Protein AF-A0A0R2S783-F1 (afdb_monomer_lite)

Radius of gyration: 17.79 Å; chains: 1; bounding box: 38×32×49 Å

Structure (mmCIF, N/CA/C/O backbone):
data_AF-A0A0R2S783-F1
#
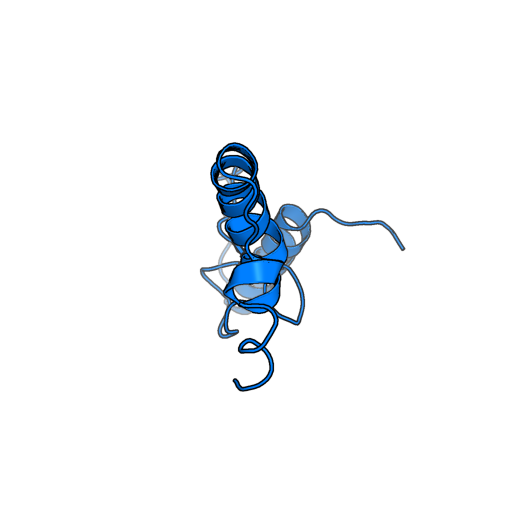_entry.id   AF-A0A0R2S783-F1
#
loop_
_atom_site.group_PDB
_atom_site.id
_atom_site.type_symbol
_atom_site.label_atom_id
_atom_site.label_alt_id
_atom_site.label_comp_id
_atom_site.label_asym_id
_atom_site.label_entity_id
_atom_site.label_seq_id
_atom_site.pdbx_PDB_ins_code
_atom_site.Cartn_x
_atom_site.Cartn_y
_atom_site.Cartn_z
_atom_site.occupancy
_atom_site.B_iso_or_equiv
_atom_site.auth_seq_id
_atom_site.auth_comp_id
_atom_site.auth_asym_id
_atom_site.auth_atom_id
_atom_site.pdbx_PDB_model_num
ATOM 1 N N . MET A 1 1 ? 20.864 3.583 2.461 1.00 49.75 1 MET A N 1
ATOM 2 C CA . MET A 1 1 ? 19.740 3.068 1.648 1.00 49.75 1 MET A CA 1
ATOM 3 C C . MET A 1 1 ? 18.691 4.168 1.592 1.00 49.75 1 MET A C 1
ATOM 5 O O . MET A 1 1 ? 18.297 4.642 2.647 1.00 49.75 1 MET A O 1
ATOM 9 N N . LYS A 1 2 ? 18.348 4.688 0.408 1.00 55.44 2 LYS A N 1
ATOM 10 C CA . LYS A 1 2 ? 17.327 5.746 0.285 1.00 55.44 2 LYS A CA 1
ATOM 11 C C . LYS A 1 2 ? 15.945 5.084 0.340 1.00 55.44 2 LYS A C 1
ATOM 13 O O . LYS A 1 2 ? 15.724 4.153 -0.428 1.00 55.44 2 LYS A O 1
ATOM 18 N N . ASN A 1 3 ? 15.042 5.553 1.207 1.00 81.88 3 ASN A N 1
ATOM 19 C CA . ASN A 1 3 ? 13.633 5.144 1.195 1.00 81.88 3 ASN A CA 1
ATOM 20 C C . ASN A 1 3 ? 12.990 5.651 -0.098 1.00 81.88 3 ASN A C 1
ATOM 22 O O . ASN A 1 3 ? 12.642 6.823 -0.216 1.00 81.88 3 ASN A O 1
ATOM 26 N N . VAL A 1 4 ? 12.906 4.780 -1.100 1.00 85.62 4 VAL A N 1
ATOM 27 C CA . VAL A 1 4 ? 12.235 5.082 -2.364 1.00 85.62 4 VAL A CA 1
ATOM 28 C C . VAL A 1 4 ? 10.730 4.894 -2.147 1.00 85.62 4 VAL A C 1
ATOM 30 O O . VAL A 1 4 ? 10.333 3.811 -1.716 1.00 85.62 4 VAL A O 1
ATOM 33 N N . PRO A 1 5 ? 9.879 5.894 -2.431 1.00 93.50 5 PRO A N 1
ATOM 34 C CA . PRO A 1 5 ? 8.435 5.744 -2.283 1.00 93.50 5 PRO A CA 1
ATOM 35 C C . PRO A 1 5 ? 7.872 4.588 -3.133 1.00 93.50 5 PRO A C 1
ATOM 37 O O . PRO A 1 5 ? 8.384 4.362 -4.233 1.00 93.50 5 PRO A O 1
ATOM 40 N N . PRO A 1 6 ? 6.806 3.893 -2.689 1.00 94.69 6 PRO A N 1
ATOM 41 C CA . PRO A 1 6 ? 6.204 2.762 -3.409 1.00 94.69 6 PRO A CA 1
ATOM 42 C C . PRO A 1 6 ? 5.899 3.041 -4.887 1.00 94.69 6 PRO A C 1
ATOM 44 O O . PRO A 1 6 ? 6.318 2.286 -5.759 1.00 94.69 6 PRO A O 1
ATOM 47 N N . HIS A 1 7 ? 5.277 4.182 -5.192 1.00 92.81 7 HIS A N 1
ATOM 48 C CA . HIS A 1 7 ? 4.956 4.576 -6.568 1.00 92.81 7 HIS A CA 1
ATOM 49 C C . HIS A 1 7 ? 6.210 4.769 -7.443 1.00 92.81 7 HIS A C 1
ATOM 51 O O . HIS A 1 7 ? 6.212 4.390 -8.610 1.00 92.81 7 HIS A O 1
ATOM 57 N N . ILE A 1 8 ? 7.317 5.274 -6.881 1.00 92.88 8 ILE A N 1
ATOM 58 C CA . ILE A 1 8 ? 8.597 5.393 -7.602 1.00 92.88 8 ILE A CA 1
ATOM 59 C C . ILE A 1 8 ? 9.223 4.013 -7.837 1.00 92.88 8 ILE A C 1
ATOM 61 O O . ILE A 1 8 ? 9.815 3.778 -8.891 1.00 92.88 8 ILE A O 1
ATOM 65 N N . GLN A 1 9 ? 9.107 3.090 -6.876 1.00 94.19 9 GLN A N 1
ATOM 66 C CA . GLN A 1 9 ? 9.567 1.710 -7.059 1.00 94.19 9 GLN A CA 1
ATOM 67 C C . GLN A 1 9 ? 8.790 1.016 -8.187 1.00 94.19 9 GLN A C 1
ATOM 69 O O . GLN A 1 9 ? 9.412 0.438 -9.081 1.00 94.19 9 GLN A O 1
ATOM 74 N N . ALA A 1 10 ? 7.460 1.134 -8.184 1.00 94.88 10 ALA A N 1
ATOM 75 C CA . ALA A 1 10 ? 6.594 0.560 -9.209 1.00 94.88 10 ALA A CA 1
ATOM 76 C C . ALA A 1 10 ? 6.863 1.159 -10.598 1.00 94.88 10 ALA A C 1
ATOM 78 O O . ALA A 1 10 ? 7.060 0.408 -11.550 1.00 94.88 10 ALA A O 1
ATOM 79 N N . ALA A 1 11 ? 6.984 2.487 -10.708 1.00 92.31 11 ALA A N 1
ATOM 80 C CA . ALA A 1 11 ? 7.301 3.156 -11.972 1.00 92.31 11 ALA A CA 1
ATOM 81 C C . ALA A 1 11 ? 8.638 2.674 -12.566 1.00 92.31 11 ALA A C 1
ATOM 83 O O . ALA A 1 11 ? 8.728 2.375 -13.752 1.00 92.31 11 ALA A O 1
ATOM 84 N N . ARG A 1 12 ? 9.675 2.506 -11.733 1.00 91.88 12 ARG A N 1
ATOM 85 C CA . ARG A 1 12 ? 10.973 1.961 -12.179 1.00 91.88 12 ARG A CA 1
ATOM 86 C C . ARG A 1 12 ? 10.899 0.498 -12.612 1.00 91.88 12 ARG A C 1
ATOM 88 O O . ARG A 1 12 ? 11.671 0.083 -13.472 1.00 91.88 12 ARG A O 1
ATOM 95 N N . LYS A 1 13 ? 10.042 -0.312 -11.983 1.00 93.50 13 LYS A N 1
ATOM 96 C CA . LYS A 1 13 ? 9.788 -1.694 -12.421 1.00 93.50 13 LYS A CA 1
ATOM 97 C C . LYS A 1 13 ? 9.062 -1.702 -13.773 1.00 93.50 13 LYS A C 1
ATOM 99 O O . LYS A 1 13 ? 9.498 -2.426 -14.658 1.00 93.50 13 LYS A O 1
ATOM 104 N N . ALA A 1 14 ? 8.048 -0.853 -13.953 1.00 92.31 14 ALA A N 1
ATOM 105 C CA . ALA A 1 14 ? 7.306 -0.731 -15.209 1.00 92.31 14 ALA A CA 1
ATOM 106 C C . ALA A 1 14 ? 8.210 -0.303 -16.374 1.00 92.31 14 ALA A C 1
ATOM 108 O O . ALA A 1 14 ? 8.164 -0.907 -17.441 1.00 92.31 14 ALA A O 1
ATOM 109 N N . GLU A 1 15 ? 9.082 0.684 -16.152 1.00 90.81 15 GLU A N 1
ATOM 110 C CA . GLU A 1 15 ? 10.031 1.151 -17.168 1.00 90.81 15 GLU A CA 1
ATOM 111 C C . GLU A 1 15 ? 10.988 0.037 -17.620 1.00 90.81 15 GLU A C 1
ATOM 113 O O . GLU A 1 15 ? 11.209 -0.162 -18.813 1.00 90.81 15 GLU A O 1
ATOM 118 N N . ARG A 1 16 ? 11.504 -0.757 -16.671 1.00 92.38 16 ARG A N 1
ATOM 119 C CA . ARG A 1 16 ? 12.359 -1.910 -16.995 1.00 92.38 16 ARG A CA 1
ATOM 120 C C . ARG A 1 16 ? 11.613 -2.974 -17.798 1.00 92.38 16 ARG A C 1
ATOM 122 O O . ARG A 1 16 ? 12.114 -3.381 -18.840 1.00 92.38 16 ARG A O 1
ATOM 129 N N . ALA A 1 17 ? 10.413 -3.358 -17.365 1.00 92.00 17 ALA A N 1
ATOM 130 C CA . ALA A 1 17 ? 9.602 -4.356 -18.065 1.00 92.00 17 ALA A CA 1
ATOM 131 C C . ALA A 1 17 ? 9.266 -3.922 -19.505 1.00 92.00 17 ALA A C 1
ATOM 133 O O . ALA A 1 17 ? 9.326 -4.719 -20.437 1.00 92.00 17 ALA A O 1
ATOM 134 N N . ARG A 1 18 ? 8.977 -2.634 -19.721 1.00 90.62 18 ARG A N 1
ATOM 135 C CA . ARG A 1 18 ? 8.756 -2.080 -21.066 1.00 90.62 18 ARG A CA 1
ATOM 136 C C . ARG A 1 18 ? 10.001 -2.129 -21.939 1.00 90.62 18 ARG A C 1
ATOM 138 O O . ARG A 1 18 ? 9.898 -2.507 -23.104 1.00 90.62 18 ARG A O 1
ATOM 145 N N . SER A 1 19 ? 11.154 -1.767 -21.376 1.00 90.06 19 SER A N 1
ATOM 146 C CA . SER A 1 19 ? 12.436 -1.819 -22.079 1.00 90.06 19 SER A CA 1
ATOM 147 C C . SER A 1 19 ? 12.772 -3.245 -22.527 1.00 90.06 19 SER A C 1
ATOM 149 O O . SER A 1 19 ? 13.165 -3.447 -23.674 1.00 90.06 19 SER A O 1
ATOM 151 N N . GLU A 1 20 ? 12.529 -4.239 -21.669 1.00 91.62 20 GLU A N 1
ATOM 152 C CA . GLU A 1 20 ? 12.707 -5.665 -21.981 1.00 91.62 20 GLU A CA 1
ATOM 153 C C . GLU A 1 20 ? 11.782 -6.144 -23.114 1.00 91.62 20 GLU A C 1
ATOM 155 O O . GLU A 1 20 ? 12.173 -6.990 -23.917 1.00 91.62 20 GLU A O 1
ATOM 160 N N . LEU A 1 21 ? 10.586 -5.559 -23.231 1.00 90.62 21 LEU A N 1
ATOM 161 C CA . LEU A 1 21 ? 9.628 -5.823 -24.311 1.00 90.62 21 LEU A CA 1
ATOM 162 C C . LEU A 1 21 ? 9.890 -5.005 -25.591 1.00 90.62 21 LEU A C 1
ATOM 164 O O . LEU A 1 21 ? 9.131 -5.120 -26.554 1.00 90.62 21 LEU A O 1
ATOM 168 N N . GLY A 1 22 ? 10.928 -4.162 -25.620 1.00 89.75 22 GLY A N 1
ATOM 169 C CA . GLY A 1 22 ? 11.226 -3.283 -26.755 1.00 89.75 22 GLY A CA 1
ATOM 170 C C . GLY A 1 22 ? 10.180 -2.184 -26.983 1.00 89.75 22 GLY A C 1
ATOM 171 O O . GLY A 1 22 ? 10.122 -1.602 -28.067 1.00 89.75 22 GLY A O 1
ATOM 172 N N . LEU A 1 23 ? 9.342 -1.899 -25.982 1.00 85.44 23 LEU A N 1
ATOM 173 C CA . LEU A 1 23 ? 8.354 -0.828 -26.043 1.00 85.44 23 LEU A CA 1
ATOM 174 C C . LEU A 1 23 ? 9.056 0.513 -25.812 1.00 85.44 23 LEU A C 1
ATOM 176 O O . LEU A 1 23 ? 9.813 0.665 -24.854 1.00 85.44 23 LEU A O 1
ATOM 180 N N . SER A 1 24 ? 8.786 1.504 -26.665 1.00 77.06 24 SER A N 1
ATOM 181 C CA . SER A 1 24 ? 9.282 2.870 -26.453 1.00 77.06 24 SER A CA 1
ATOM 182 C C . SER A 1 24 ? 8.806 3.413 -25.107 1.00 77.06 24 SER A C 1
ATOM 184 O O . SER A 1 24 ? 7.717 3.057 -24.654 1.00 77.06 24 SER A O 1
ATOM 186 N N . VAL A 1 25 ? 9.591 4.292 -24.480 1.00 69.81 25 VAL A N 1
ATOM 187 C CA . VAL A 1 25 ? 9.156 5.074 -23.312 1.00 69.81 25 VAL A CA 1
ATOM 188 C C . VAL A 1 25 ? 7.851 5.785 -23.676 1.00 69.81 25 VAL A C 1
ATOM 190 O O . VAL A 1 25 ? 7.749 6.349 -24.767 1.00 69.81 25 VAL A O 1
ATOM 193 N N . VAL A 1 26 ? 6.829 5.740 -22.812 1.00 66.69 26 VAL A N 1
ATOM 194 C CA . VAL A 1 26 ? 5.654 6.600 -23.027 1.00 66.69 26 VAL A CA 1
ATOM 195 C C . VAL A 1 26 ? 6.084 8.022 -22.694 1.00 66.69 26 VAL A C 1
ATOM 197 O O . VAL A 1 26 ? 6.114 8.454 -21.544 1.00 66.69 26 VAL A O 1
ATOM 200 N N . GLU A 1 27 ? 6.464 8.740 -23.740 1.00 52.28 27 GLU A N 1
ATOM 201 C CA . GLU A 1 27 ? 6.603 10.186 -23.737 1.00 52.28 27 GLU A CA 1
ATOM 202 C C . GLU A 1 27 ? 5.180 10.773 -23.683 1.00 52.28 27 GLU A C 1
ATOM 204 O O . GLU A 1 27 ? 4.523 10.908 -24.713 1.00 52.28 27 GLU A O 1
ATOM 209 N N . GLY A 1 28 ? 4.653 11.051 -22.481 1.00 50.75 28 GLY A N 1
ATOM 210 C CA . GLY A 1 28 ? 3.411 11.834 -22.347 1.00 50.75 28 GLY A CA 1
ATOM 211 C C . GLY A 1 28 ? 2.429 11.478 -21.224 1.00 50.75 28 GLY A C 1
ATOM 212 O O . GLY A 1 28 ? 1.598 12.318 -20.900 1.00 50.75 28 GLY A O 1
ATOM 213 N N . GLU A 1 29 ? 2.519 10.315 -20.572 1.00 54.78 29 GLU A N 1
ATOM 214 C CA . GLU A 1 29 ? 1.606 9.927 -19.466 1.00 54.78 29 GLU A CA 1
ATOM 215 C C . GLU A 1 29 ? 2.234 10.143 -18.077 1.00 54.78 29 GLU A C 1
ATOM 217 O O . GLU A 1 29 ? 2.020 9.391 -17.126 1.00 54.78 29 GLU A O 1
ATOM 222 N N . GLY A 1 30 ? 3.069 11.173 -17.946 1.00 63.41 30 GLY A N 1
ATOM 223 C CA . GLY A 1 30 ? 3.730 11.501 -16.688 1.00 63.41 30 GLY A CA 1
ATOM 224 C C . GLY A 1 30 ? 2.741 12.044 -15.659 1.00 63.41 30 GLY A C 1
ATOM 225 O O . GLY A 1 30 ? 2.484 13.244 -15.628 1.00 63.41 30 GLY A O 1
ATOM 226 N N . GLY A 1 31 ? 2.220 11.191 -14.779 1.00 74.50 31 GLY A N 1
ATOM 227 C CA . GLY A 1 31 ? 1.532 11.682 -13.583 1.00 74.50 31 GLY A CA 1
ATOM 228 C C . GLY A 1 31 ? 1.110 10.625 -12.574 1.00 74.50 31 GLY A C 1
ATOM 229 O O . GLY A 1 31 ? 1.101 10.906 -11.377 1.00 74.50 31 GLY A O 1
ATOM 230 N N . TRP A 1 32 ? 0.782 9.415 -13.018 1.00 83.06 32 TRP A N 1
ATOM 231 C CA . TRP A 1 32 ? 0.244 8.383 -12.137 1.00 83.06 32 TRP A CA 1
ATOM 232 C C . TRP A 1 32 ? 0.671 6.988 -12.597 1.00 83.06 32 TRP A C 1
ATOM 234 O O . TRP A 1 32 ? 0.990 6.767 -13.760 1.00 83.06 32 TRP A O 1
ATOM 244 N N . ILE A 1 33 ? 0.739 6.060 -11.647 1.00 88.81 33 ILE A N 1
ATOM 245 C CA . ILE A 1 33 ? 1.071 4.655 -11.876 1.00 88.81 33 ILE A CA 1
ATOM 246 C C . ILE A 1 33 ? 0.157 3.815 -10.998 1.00 88.81 33 ILE A C 1
ATOM 248 O O . ILE A 1 33 ? 0.029 4.077 -9.799 1.00 88.81 33 ILE A O 1
ATOM 252 N N . GLU A 1 34 ? -0.463 2.800 -11.584 1.00 93.50 34 GLU A N 1
ATOM 253 C CA . GLU A 1 34 ? -1.205 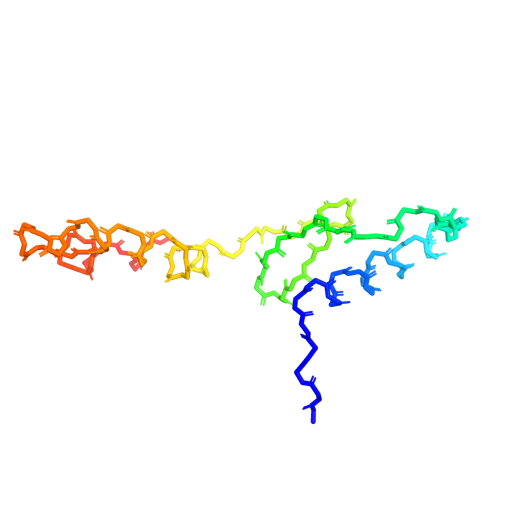1.792 -10.834 1.00 93.50 34 GLU A CA 1
ATOM 254 C C . GLU A 1 34 ? -0.235 0.740 -10.320 1.00 93.50 34 GLU A C 1
ATOM 256 O O . GLU A 1 34 ? 0.549 0.157 -11.077 1.00 93.50 34 GLU A O 1
ATOM 261 N N . TYR A 1 35 ? -0.280 0.489 -9.019 1.00 96.12 35 TYR A N 1
ATOM 262 C CA . TYR A 1 35 ? 0.570 -0.504 -8.391 1.00 96.12 35 TYR A CA 1
ATOM 263 C C . TYR A 1 35 ? -0.173 -1.239 -7.286 1.00 96.12 35 TYR A C 1
ATOM 265 O O . TYR A 1 35 ? -1.091 -0.705 -6.661 1.00 96.12 35 TYR A O 1
ATOM 273 N N . ILE A 1 36 ? 0.276 -2.458 -7.029 1.00 97.75 36 ILE A N 1
ATOM 274 C CA . ILE A 1 36 ? -0.106 -3.240 -5.861 1.00 97.75 36 ILE A CA 1
ATOM 275 C C . ILE A 1 36 ? 1.099 -3.402 -4.943 1.00 97.75 36 ILE A C 1
ATOM 277 O O . ILE A 1 36 ? 2.251 -3.407 -5.383 1.00 97.75 36 ILE A O 1
ATOM 281 N N . MET A 1 37 ? 0.835 -3.523 -3.649 1.00 98.00 37 MET A N 1
ATOM 282 C CA . MET A 1 37 ? 1.830 -3.980 -2.694 1.00 98.00 37 MET A CA 1
ATOM 283 C C . MET A 1 37 ? 1.842 -5.500 -2.707 1.00 98.00 37 MET A C 1
ATOM 285 O O . MET A 1 37 ? 0.805 -6.150 -2.594 1.00 98.00 37 MET A O 1
ATOM 289 N N . THR A 1 38 ? 3.032 -6.055 -2.866 1.00 97.56 38 THR A N 1
ATOM 290 C CA . THR A 1 38 ? 3.294 -7.493 -2.830 1.00 97.56 38 THR A CA 1
ATOM 291 C C . THR A 1 38 ? 4.311 -7.772 -1.731 1.00 97.56 38 THR A C 1
ATOM 293 O O . THR A 1 38 ? 4.938 -6.847 -1.201 1.00 97.56 38 THR A O 1
ATOM 296 N N . ARG A 1 39 ? 4.557 -9.054 -1.446 1.00 95.44 39 ARG A N 1
ATOM 297 C CA . ARG A 1 39 ? 5.585 -9.464 -0.477 1.00 95.44 39 ARG A CA 1
ATOM 298 C C . ARG A 1 39 ? 6.997 -9.004 -0.866 1.00 95.44 39 ARG A C 1
ATOM 300 O O . ARG A 1 39 ? 7.883 -8.979 -0.018 1.00 95.44 39 ARG A O 1
ATOM 307 N N . THR A 1 40 ? 7.223 -8.630 -2.132 1.00 94.44 40 THR A N 1
ATOM 308 C CA . THR A 1 40 ? 8.509 -8.104 -2.628 1.00 94.44 40 THR A CA 1
ATOM 309 C C . THR A 1 40 ? 8.501 -6.585 -2.854 1.00 94.44 40 THR A C 1
ATOM 311 O O . THR A 1 40 ? 9.418 -6.021 -3.462 1.00 94.44 40 THR A O 1
ATOM 314 N N . GLY A 1 41 ? 7.482 -5.896 -2.335 1.00 95.12 41 GLY A N 1
ATOM 315 C CA . GLY A 1 41 ? 7.310 -4.451 -2.430 1.00 95.12 41 GLY A CA 1
ATOM 316 C C . GLY A 1 41 ? 6.305 -4.031 -3.501 1.00 95.12 41 GLY A C 1
ATOM 317 O O . GLY A 1 41 ? 5.505 -4.826 -3.989 1.00 95.12 41 GLY A O 1
ATOM 318 N N . ALA A 1 42 ? 6.328 -2.747 -3.853 1.00 97.12 42 ALA A N 1
ATOM 319 C CA . ALA A 1 42 ? 5.405 -2.191 -4.836 1.00 97.12 42 ALA A CA 1
ATOM 320 C C . ALA A 1 42 ? 5.690 -2.748 -6.237 1.00 97.12 42 ALA A C 1
ATOM 322 O O . ALA A 1 42 ? 6.843 -2.741 -6.691 1.00 97.12 42 ALA A O 1
ATOM 323 N N . GLU A 1 43 ? 4.648 -3.203 -6.924 1.00 97.38 43 GLU A N 1
ATOM 324 C CA . GLU A 1 43 ? 4.722 -3.742 -8.281 1.00 97.38 43 GLU A CA 1
ATOM 325 C C . GLU A 1 43 ? 3.682 -3.090 -9.191 1.00 97.38 43 GLU A C 1
ATOM 327 O O . GLU A 1 43 ? 2.545 -2.889 -8.764 1.00 97.38 43 GLU A O 1
ATOM 332 N N . PRO A 1 44 ? 4.047 -2.739 -10.435 1.00 95.94 44 PRO A N 1
ATOM 333 C CA . PRO A 1 44 ? 3.113 -2.140 -11.378 1.00 95.94 44 PRO A CA 1
ATOM 334 C C . PRO A 1 44 ? 2.060 -3.162 -11.821 1.00 95.94 44 PRO A C 1
ATOM 336 O O . PRO A 1 44 ? 2.414 -4.256 -12.257 1.00 95.94 44 PRO A O 1
ATOM 339 N N . VAL A 1 45 ? 0.780 -2.783 -11.779 1.00 95.31 45 VAL A N 1
ATOM 340 C CA . VAL A 1 45 ? -0.354 -3.683 -12.088 1.00 95.31 45 VAL A CA 1
ATOM 341 C C . VAL A 1 45 ? -0.224 -4.319 -13.474 1.00 95.31 45 VAL A C 1
ATOM 343 O O . VAL A 1 45 ? -0.506 -5.498 -13.647 1.00 95.31 45 VAL A O 1
ATOM 346 N N . GLN A 1 46 ? 0.246 -3.551 -14.456 1.00 92.25 46 GLN A N 1
ATOM 347 C CA . GLN A 1 46 ? 0.352 -3.996 -15.847 1.00 92.25 46 GLN A CA 1
ATOM 348 C C . GLN A 1 46 ? 1.469 -5.023 -16.100 1.00 92.25 46 GLN A C 1
ATOM 350 O O . GLN A 1 46 ? 1.436 -5.698 -17.124 1.00 92.25 46 GLN A O 1
ATOM 355 N N . PHE A 1 47 ? 2.463 -5.128 -15.209 1.00 93.12 47 PHE A N 1
ATOM 356 C CA . PHE A 1 47 ? 3.675 -5.932 -15.435 1.00 93.12 47 PHE A CA 1
ATOM 357 C C . PHE A 1 47 ? 4.013 -6.865 -14.264 1.00 93.12 47 PHE A C 1
ATOM 359 O O . PHE A 1 47 ? 5.154 -7.306 -14.148 1.00 93.12 47 PHE A O 1
ATOM 366 N N . THR A 1 48 ? 3.055 -7.141 -13.378 1.00 94.75 48 THR A N 1
ATOM 367 C CA . THR A 1 48 ? 3.237 -8.048 -12.238 1.00 94.75 48 THR A CA 1
ATOM 368 C C . THR A 1 48 ? 2.453 -9.341 -12.427 1.00 94.75 48 THR A C 1
ATOM 370 O O . THR A 1 48 ? 1.300 -9.330 -12.856 1.00 94.75 48 THR A O 1
ATOM 373 N N . ASP A 1 49 ? 3.084 -10.461 -12.087 1.00 94.88 49 ASP A N 1
ATOM 374 C CA . ASP A 1 49 ? 2.461 -11.775 -11.908 1.00 94.88 49 ASP A CA 1
ATOM 375 C C . ASP A 1 49 ? 2.304 -12.141 -10.418 1.00 94.88 49 ASP A C 1
ATOM 377 O O . ASP A 1 49 ? 1.770 -13.201 -10.073 1.00 94.88 49 ASP A O 1
ATOM 381 N N . GLN A 1 50 ? 2.762 -11.265 -9.519 1.00 95.69 50 GLN A N 1
ATOM 382 C CA . GLN A 1 50 ? 2.740 -11.502 -8.088 1.00 95.69 50 GLN A CA 1
ATOM 383 C C . GLN A 1 50 ? 1.354 -11.255 -7.502 1.00 95.69 50 GLN A C 1
ATOM 385 O O . GLN A 1 50 ? 0.588 -10.389 -7.925 1.00 95.69 50 GLN A O 1
ATOM 390 N N . LYS A 1 51 ? 1.042 -12.015 -6.452 1.00 96.56 51 LYS A N 1
ATOM 391 C CA . LYS A 1 51 ? -0.183 -11.808 -5.683 1.00 96.56 51 LYS A CA 1
ATOM 392 C C . LYS A 1 51 ? -0.028 -10.604 -4.742 1.00 96.56 51 LYS A C 1
ATOM 394 O O . LYS A 1 51 ? 1.069 -10.396 -4.213 1.00 96.56 51 LYS A O 1
ATOM 399 N N . PRO A 1 52 ? -1.117 -9.858 -4.479 1.00 97.56 52 PRO A N 1
ATOM 400 C CA . PRO A 1 52 ? -1.126 -8.833 -3.446 1.00 97.56 52 PRO A CA 1
ATOM 401 C C . PRO A 1 52 ? -0.696 -9.395 -2.090 1.00 97.56 52 PRO A C 1
ATOM 403 O O . PRO A 1 52 ? -1.007 -10.537 -1.743 1.00 97.56 52 PRO A O 1
ATOM 406 N N . ASP A 1 53 ? -0.005 -8.577 -1.308 1.00 97.50 53 ASP A N 1
ATOM 407 C CA . ASP A 1 53 ? 0.285 -8.885 0.087 1.00 97.50 53 ASP A CA 1
ATOM 408 C C . ASP A 1 53 ? -0.955 -8.608 0.939 1.00 97.50 53 ASP A C 1
ATOM 410 O O . ASP A 1 53 ? -1.154 -7.499 1.429 1.00 97.50 53 ASP A O 1
ATOM 414 N N . TYR A 1 54 ? -1.836 -9.603 1.050 1.00 96.12 54 TYR A N 1
ATOM 415 C CA . TYR A 1 54 ? -3.107 -9.459 1.762 1.00 96.12 54 TYR A CA 1
ATOM 416 C C . TYR A 1 54 ? -2.930 -8.963 3.197 1.00 96.12 54 TYR A C 1
ATOM 418 O O . TYR A 1 54 ? -3.709 -8.116 3.624 1.00 96.12 54 TYR A O 1
ATOM 426 N N . GLU A 1 55 ? -1.888 -9.422 3.894 1.00 93.44 55 GLU A N 1
ATOM 427 C CA . GLU A 1 55 ? -1.610 -9.004 5.268 1.00 93.44 55 GLU A CA 1
ATOM 428 C C . GLU A 1 55 ? -1.317 -7.507 5.328 1.00 93.44 55 GLU A C 1
ATOM 430 O O . GLU A 1 55 ? -1.942 -6.774 6.089 1.00 93.44 55 GLU A O 1
ATOM 435 N N . PHE A 1 56 ? -0.464 -7.015 4.424 1.00 95.81 56 PHE A N 1
ATOM 436 C CA . PHE A 1 56 ? -0.193 -5.584 4.311 1.00 95.81 56 PHE A CA 1
ATOM 437 C C . PHE A 1 56 ? -1.481 -4.770 4.124 1.00 95.81 56 PHE A C 1
ATOM 439 O O . PHE A 1 56 ? -1.642 -3.719 4.742 1.00 95.81 56 PHE A O 1
ATOM 446 N N . TYR A 1 57 ? -2.403 -5.221 3.269 1.00 96.44 57 TYR A N 1
ATOM 447 C CA . TYR A 1 57 ? -3.661 -4.504 3.041 1.00 96.44 57 TYR A CA 1
ATOM 448 C C . TYR A 1 57 ? -4.606 -4.574 4.244 1.00 96.44 57 TYR A C 1
ATOM 450 O O . TYR A 1 57 ? -5.257 -3.570 4.547 1.00 96.44 57 TYR A O 1
ATOM 458 N N . ILE A 1 58 ? -4.663 -5.715 4.934 1.00 94.12 58 ILE A N 1
ATOM 459 C CA . ILE A 1 58 ? -5.434 -5.869 6.170 1.00 94.12 58 ILE A CA 1
ATOM 460 C C . ILE A 1 58 ? -4.912 -4.878 7.213 1.00 94.12 58 ILE A C 1
ATOM 462 O O . ILE A 1 58 ? -5.659 -3.986 7.606 1.00 94.12 58 ILE A O 1
ATOM 466 N N . GLU A 1 59 ? -3.626 -4.937 7.550 1.00 93.88 59 GLU A N 1
ATOM 467 C CA . GLU A 1 59 ? -3.024 -4.123 8.614 1.00 93.88 59 GLU A CA 1
ATOM 468 C C . GLU A 1 59 ? -2.971 -2.622 8.284 1.00 93.88 59 GLU A C 1
ATOM 470 O O . GLU A 1 59 ? -3.109 -1.763 9.155 1.00 93.88 59 GLU A O 1
ATOM 475 N N . ARG A 1 60 ? -2.691 -2.258 7.024 1.00 95.44 60 ARG A N 1
ATOM 476 C CA . ARG A 1 60 ? -2.391 -0.860 6.653 1.00 95.44 60 ARG A CA 1
ATOM 477 C C . ARG A 1 60 ? -3.568 -0.100 6.078 1.00 95.44 60 ARG A C 1
ATOM 479 O O . ARG A 1 60 ? -3.487 1.126 6.003 1.00 95.44 60 ARG A O 1
ATOM 486 N N . GLN A 1 61 ? -4.615 -0.788 5.633 1.00 95.19 61 GLN A N 1
ATOM 487 C CA . GLN A 1 61 ? -5.764 -0.141 5.003 1.00 95.19 61 GLN A CA 1
ATOM 488 C C . GLN A 1 61 ? -7.075 -0.539 5.669 1.00 95.19 61 GLN A C 1
ATOM 490 O O . GLN A 1 61 ? -7.824 0.345 6.068 1.00 95.19 61 GLN A O 1
ATOM 495 N N . ILE A 1 62 ? -7.353 -1.834 5.824 1.00 95.44 62 ILE A N 1
ATOM 496 C CA . ILE A 1 62 ? -8.661 -2.291 6.311 1.00 95.44 62 ILE A CA 1
ATOM 497 C C . ILE A 1 62 ?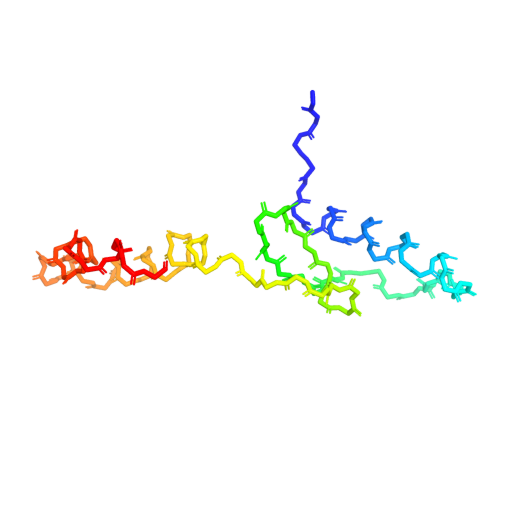 -8.799 -2.058 7.817 1.00 95.44 62 ILE A C 1
ATOM 499 O O . ILE A 1 62 ? -9.761 -1.424 8.249 1.00 95.44 62 ILE A O 1
ATOM 503 N N . GLU A 1 63 ? -7.842 -2.536 8.608 1.00 95.25 63 GLU A N 1
ATOM 504 C CA . GLU A 1 63 ? -7.880 -2.474 10.068 1.00 95.25 63 GLU A CA 1
ATOM 505 C C . GLU A 1 63 ? -7.973 -1.035 10.599 1.00 95.25 63 GLU A C 1
ATOM 507 O O . GLU A 1 63 ? -8.911 -0.765 11.349 1.00 95.25 63 GLU A O 1
ATOM 512 N N . PRO A 1 64 ? -7.151 -0.063 10.149 1.00 96.12 64 PRO A N 1
ATOM 513 C CA . PRO A 1 64 ? -7.254 1.311 10.636 1.00 96.12 64 PRO A CA 1
ATOM 514 C C . PRO A 1 64 ? -8.611 1.962 10.331 1.00 96.12 64 PRO A C 1
ATOM 516 O O . PRO A 1 64 ? -9.100 2.772 11.118 1.00 96.12 64 PRO A O 1
ATOM 519 N N . ILE A 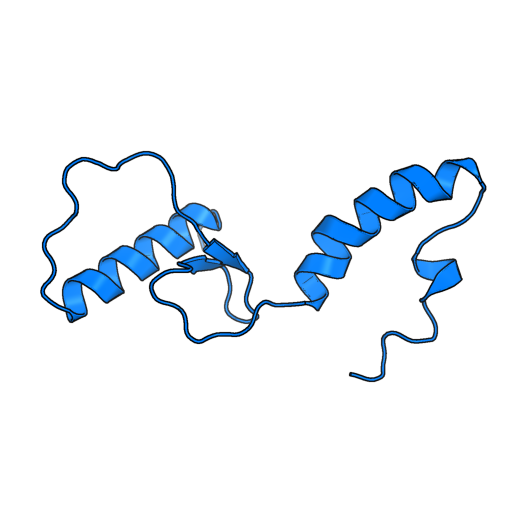1 65 ? -9.229 1.620 9.194 1.00 96.44 65 ILE A N 1
ATOM 520 C CA . ILE A 1 65 ? -10.556 2.130 8.816 1.00 96.44 65 ILE A CA 1
ATOM 521 C C . ILE A 1 65 ? -11.640 1.488 9.686 1.00 96.44 65 ILE A C 1
ATOM 523 O O . ILE A 1 65 ? -12.532 2.186 10.169 1.00 96.44 65 ILE A O 1
ATOM 527 N N . ALA A 1 66 ? -11.572 0.173 9.887 1.00 95.56 66 ALA A N 1
ATOM 528 C CA . ALA A 1 66 ? -12.523 -0.548 10.720 1.00 95.56 66 ALA A CA 1
ATOM 529 C C . ALA A 1 66 ? -12.450 -0.074 12.178 1.00 95.56 66 ALA A C 1
ATOM 531 O O . ALA A 1 66 ? -13.482 0.253 12.763 1.00 95.56 66 ALA A O 1
ATOM 532 N N . ASP A 1 67 ? -11.249 0.066 12.736 1.00 96.25 67 ASP A N 1
ATOM 533 C CA . ASP A 1 67 ? -11.040 0.535 14.107 1.00 96.25 67 ASP A CA 1
ATOM 534 C C . ASP A 1 67 ? -11.478 1.984 14.316 1.00 96.25 67 ASP A C 1
ATOM 536 O O . ASP A 1 67 ? -12.004 2.318 15.381 1.00 96.25 67 ASP A O 1
ATOM 540 N N . ALA A 1 68 ? -11.369 2.836 13.291 1.00 96.69 68 ALA A N 1
ATOM 541 C CA . ALA A 1 68 ? -11.919 4.188 13.345 1.00 96.69 68 ALA A CA 1
ATOM 542 C C . ALA A 1 68 ? -13.445 4.202 13.558 1.00 96.69 68 ALA A C 1
ATOM 544 O O . ALA A 1 68 ? -13.970 5.183 14.077 1.00 96.69 68 ALA A O 1
ATOM 545 N N . ILE A 1 69 ? -14.159 3.131 13.188 1.00 96.06 69 ILE A N 1
ATOM 546 C CA . ILE A 1 69 ? -15.606 2.978 13.397 1.00 96.06 69 ILE A CA 1
ATOM 547 C C . ILE A 1 69 ? -15.889 2.185 14.681 1.00 96.06 69 ILE A C 1
ATOM 549 O O . ILE A 1 69 ? -16.701 2.602 15.508 1.00 96.06 69 ILE A O 1
ATOM 553 N N . LEU A 1 70 ? -15.216 1.049 14.870 1.00 95.56 70 LEU A N 1
ATOM 554 C CA . LEU A 1 70 ? -15.419 0.148 16.010 1.00 95.56 70 LEU A CA 1
ATOM 555 C C . LEU A 1 70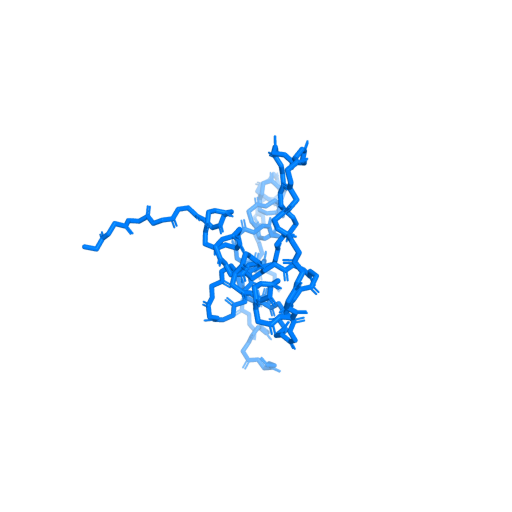 ? -15.065 0.807 17.349 1.00 95.56 70 LEU A C 1
ATOM 557 O O . LEU A 1 70 ? -15.718 0.541 18.362 1.00 95.56 70 LEU A O 1
ATOM 561 N N . GLY A 1 71 ? -14.117 1.748 17.345 1.00 95.25 71 GLY A N 1
ATOM 562 C CA . GLY A 1 71 ? -13.762 2.528 18.526 1.00 95.25 71 GLY A CA 1
ATOM 563 C C . GLY A 1 71 ? -14.950 3.275 19.147 1.00 95.25 71 GLY A C 1
ATOM 564 O O . GLY A 1 71 ? -15.002 3.419 20.369 1.00 95.25 71 GLY A O 1
ATOM 565 N N . PHE A 1 72 ? -15.956 3.675 18.357 1.00 96.69 72 PHE A N 1
ATOM 566 C CA . PHE A 1 72 ? -17.159 4.346 18.875 1.00 96.69 72 PHE A CA 1
ATOM 567 C C . PHE A 1 72 ? -18.067 3.432 19.703 1.00 96.69 72 PHE A C 1
ATOM 569 O O . PHE A 1 72 ? -18.832 3.923 20.533 1.00 96.69 72 PHE A O 1
ATOM 576 N N . VAL A 1 73 ? -17.983 2.117 19.500 1.00 96.12 73 VAL A N 1
ATOM 577 C CA . VAL A 1 73 ? -18.752 1.111 20.251 1.00 96.12 73 VAL A CA 1
ATOM 578 C C . VAL A 1 73 ? -17.885 0.344 21.256 1.00 96.12 73 VAL A C 1
ATOM 580 O O . VAL A 1 73 ? -18.340 -0.629 21.851 1.00 96.12 73 VAL A O 1
ATOM 583 N N . GLY A 1 74 ? -16.647 0.799 21.488 1.00 94.25 74 GLY A N 1
ATOM 584 C CA . GLY A 1 74 ? -15.711 0.175 22.425 1.00 94.25 74 GLY A CA 1
ATOM 585 C C . GLY A 1 74 ? -15.119 -1.152 21.936 1.00 94.25 74 GLY A C 1
ATOM 586 O O . GLY A 1 74 ? -14.595 -1.921 22.752 1.00 94.25 74 GLY A O 1
ATOM 587 N N . ASP A 1 75 ? -15.181 -1.421 20.632 1.00 94.69 75 ASP A N 1
ATOM 588 C CA . ASP A 1 75 ? -14.677 -2.643 19.999 1.00 94.69 75 ASP A CA 1
ATOM 589 C C . ASP A 1 75 ? -13.394 -2.379 19.182 1.00 94.69 75 ASP A C 1
ATOM 591 O O . ASP A 1 75 ? -12.931 -1.239 19.108 1.00 94.69 75 ASP A O 1
ATOM 595 N N . SER A 1 76 ? -12.789 -3.427 18.622 1.00 93.75 76 SER A N 1
ATOM 596 C CA . SER A 1 76 ? -11.673 -3.342 17.669 1.00 93.75 76 SER A CA 1
ATOM 597 C C . SER A 1 76 ? -11.572 -4.592 16.792 1.00 93.75 76 SER A C 1
ATOM 599 O O . SER A 1 76 ? -12.048 -5.673 17.149 1.00 93.75 76 SER A O 1
ATOM 601 N N . MET A 1 77 ? -10.898 -4.470 15.654 1.00 91.62 77 MET A N 1
ATOM 602 C CA . MET A 1 77 ? -10.567 -5.589 14.773 1.00 91.62 77 MET A CA 1
ATOM 603 C C . MET A 1 77 ? -9.793 -6.680 15.512 1.00 91.62 77 MET A C 1
ATOM 605 O O . MET A 1 77 ? -10.119 -7.858 15.371 1.00 91.62 77 MET A O 1
ATOM 609 N N . GLU A 1 78 ? -8.835 -6.304 16.361 1.00 90.19 78 GLU A N 1
ATOM 610 C CA . GLU A 1 78 ? -8.094 -7.248 17.203 1.00 90.19 78 GLU A CA 1
ATOM 611 C C . GLU A 1 78 ? -9.029 -8.056 18.122 1.00 90.19 78 GLU A C 1
ATOM 613 O O . GLU A 1 78 ? -8.904 -9.278 18.221 1.00 90.19 78 GLU A O 1
ATOM 618 N N . LYS A 1 79 ? -10.012 -7.409 18.764 1.00 90.50 79 LYS A N 1
ATOM 619 C CA . LYS A 1 79 ? -10.980 -8.095 19.638 1.00 90.50 79 LYS A CA 1
ATOM 620 C C . LYS A 1 79 ? -11.875 -9.063 18.864 1.00 90.50 79 LYS A C 1
ATOM 622 O O . LYS A 1 79 ? -12.194 -10.133 19.385 1.00 90.50 79 LYS A O 1
ATOM 627 N N . LEU A 1 80 ? -12.258 -8.705 17.639 1.00 87.31 80 LEU A N 1
ATOM 628 C CA . LEU A 1 80 ? -13.145 -9.503 16.789 1.00 87.31 80 LEU A CA 1
ATOM 629 C C . LEU A 1 80 ? -12.428 -10.674 16.100 1.00 87.31 80 LEU A C 1
ATOM 631 O O . LEU A 1 80 ? -12.976 -11.775 16.035 1.00 87.31 80 LEU A O 1
ATOM 635 N N . PHE A 1 81 ? -11.208 -10.459 15.600 1.00 79.88 81 PHE A N 1
ATOM 636 C CA . PHE A 1 81 ? -10.516 -11.391 14.699 1.00 79.88 81 PHE A CA 1
ATOM 637 C C . PHE A 1 81 ? -9.158 -11.889 15.209 1.00 79.88 81 PHE A C 1
ATOM 639 O O . PHE A 1 81 ? -8.606 -12.824 14.626 1.00 79.88 81 PHE A O 1
ATOM 646 N N . GLY A 1 82 ? -8.642 -11.369 16.327 1.00 70.56 82 GLY A N 1
ATOM 647 C CA . GLY A 1 82 ? -7.305 -11.681 16.855 1.00 70.56 82 GLY A CA 1
ATOM 648 C C . GLY A 1 82 ? -7.051 -13.150 17.223 1.00 70.56 82 GLY A C 1
ATOM 649 O O . GLY A 1 82 ? -5.919 -13.521 17.514 1.00 70.56 82 GLY A O 1
ATOM 650 N N . ARG A 1 83 ? -8.071 -14.024 17.182 1.00 60.31 83 ARG A N 1
ATOM 651 C CA . ARG A 1 83 ? -7.912 -15.488 17.326 1.00 60.31 83 ARG A CA 1
ATOM 652 C C . ARG A 1 83 ? -7.875 -16.276 16.011 1.00 60.31 83 ARG A C 1
ATOM 654 O O . ARG A 1 83 ? -7.537 -17.454 16.062 1.00 60.31 83 ARG A O 1
ATOM 661 N N . GLN A 1 84 ? -8.224 -15.688 14.862 1.00 57.78 84 GLN A N 1
ATOM 662 C CA . GLN A 1 84 ? -8.521 -16.443 13.629 1.00 57.78 84 GLN A CA 1
ATOM 663 C C . GLN A 1 84 ? -7.558 -16.164 12.453 1.00 57.78 84 GLN A C 1
ATOM 665 O O . GLN A 1 84 ? -7.559 -16.933 11.497 1.00 57.78 84 GLN A O 1
ATOM 670 N N . ILE A 1 85 ? -6.701 -15.137 12.500 1.00 55.53 85 ILE A N 1
ATOM 671 C CA . ILE A 1 85 ? -5.846 -14.763 11.343 1.00 55.53 85 ILE A CA 1
ATOM 672 C C . ILE A 1 85 ? -4.568 -15.638 11.225 1.00 55.53 85 ILE A C 1
ATOM 674 O O . ILE A 1 85 ? -3.779 -15.499 10.30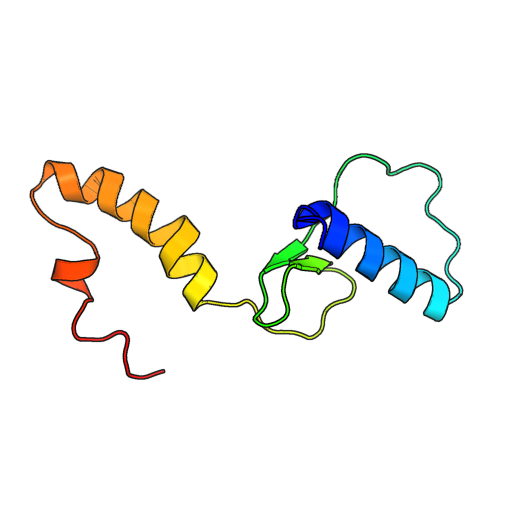5 1.00 55.53 85 ILE A O 1
ATOM 678 N N . GLY A 1 86 ? -4.369 -16.631 12.100 1.00 47.44 86 GLY A N 1
ATOM 679 C CA . GLY A 1 86 ? -3.200 -17.528 12.057 1.00 47.44 86 GLY A CA 1
ATOM 680 C C . GLY A 1 86 ? -3.294 -18.739 11.114 1.00 47.44 86 GLY A C 1
ATOM 681 O O . GLY A 1 86 ? -2.474 -19.647 11.238 1.00 47.44 86 GLY A O 1
ATOM 682 N N . LEU A 1 87 ? -4.308 -18.830 10.246 1.00 45.50 87 LEU A N 1
ATOM 683 C CA . LEU A 1 87 ? -4.627 -20.069 9.518 1.00 45.50 87 LEU A CA 1
ATOM 684 C C . LEU A 1 87 ? -4.940 -19.882 8.026 1.00 45.50 87 LEU A C 1
ATOM 686 O O . LEU A 1 87 ? -5.798 -20.598 7.528 1.00 45.50 87 LEU A O 1
ATOM 690 N N . PHE A 1 88 ? -4.253 -18.998 7.296 1.00 55.00 88 PHE A N 1
ATOM 691 C CA . PHE A 1 88 ? -4.174 -19.079 5.825 1.00 55.00 88 PHE A CA 1
ATOM 692 C C . PHE A 1 88 ? -2.830 -18.574 5.292 1.00 55.00 88 PHE A C 1
ATOM 694 O O . PHE A 1 88 ? -2.345 -17.537 5.790 1.00 55.00 88 PHE A O 1
#

pLDDT: mean 86.84, std 14.51, range [45.5, 98.0]

Sequence (88 aa):
MKNVPPHIQAARKAERARSELGLSVVEGEGGWIEYIMTRTGAEPVQFTDQKPDYEFYIERQIEPIADAILGFVGDSMEKLFGRQIGLF

Organism: NCBI:txid1655577

Secondary structure (DSSP, 8-state):
-----HHHHHHHHHHHHHHHTTPPP-SS-TT---EEEETTEEEEGGG--SPB-HHHHIIIIIHHHHHHHHGGGT--HHHHHTTTTT--

InterPro domains:
  IPR042087 DNA polymerase family B, thumb domain [G3DSA:1.10.132.60] (1-88)
  IPR043502 DNA/RNA polymerase superfamily [SSF56672] (2-82)

Foldseek 3Di:
DDPDDQFRVQVVQVVVQCVVVVHDDPPPPPDGFDWAQAPVGTHGPVRDPGDHPVVCCCVPPVQVVQCVVVVVVVDGPCNVPVVPPPPD